Protein AF-A0A6B3G7H7-F1 (afdb_monomer)

Foldseek 3Di:
DDPVVVVKDKDKDKDKDFLPDDQVVVVVVVQVVQVVQCVDPPNVVRFPDGKDFPGWDDDDPGITITMIMTMD

pLDDT: mean 93.67, std 5.53, range [71.75, 97.94]

Secondary structure (DSSP, 8-state):
-EEGGGTEEEEEEEEEE-TTS-HHHHHHHHHHHHHHHTTSTTHHHH-SS--EEEEEEEE-SS-EEEEEEEE-

Solvent-accessible surface area (backbone atoms only — not comparable to full-atom values): 4119 Å² total; per-residue (Å²): 90,80,40,67,94,76,75,35,29,40,50,74,49,77,48,74,44,56,63,86,59,59,64,68,57,53,50,51,53,52,50,54,52,45,61,52,47,50,73,33,87,74,36,51,83,44,44,66,61,75,70,43,76,82,41,81,75,50,78,54,97,75,28,26,29,34,35,32,39,34,34,57

Structure (mmCIF, N/CA/C/O backbone):
data_AF-A0A6B3G7H7-F1
#
_entry.id   AF-A0A6B3G7H7-F1
#
loop_
_atom_site.group_PDB
_atom_site.id
_atom_site.type_symbol
_atom_site.label_atom_id
_atom_site.label_alt_id
_atom_site.label_comp_id
_atom_site.label_asym_id
_atom_site.label_entity_id
_atom_site.label_seq_id
_atom_site.pdbx_PDB_ins_code
_atom_site.Cartn_x
_atom_site.Cartn_y
_atom_site.Cartn_z
_atom_site.occupancy
_atom_site.B_iso_or_equiv
_atom_site.auth_seq_id
_atom_site.auth_comp_id
_atom_site.auth_asym_id
_atom_site.auth_atom_id
_atom_site.pdbx_PDB_model_num
ATOM 1 N N . ILE A 1 1 ? -6.538 1.579 -14.709 1.00 77.31 1 ILE A N 1
ATOM 2 C CA . ILE A 1 1 ? -6.811 2.608 -15.747 1.00 77.31 1 ILE A CA 1
ATOM 3 C C . ILE A 1 1 ? -5.779 2.432 -16.850 1.00 77.31 1 ILE A C 1
ATOM 5 O O . ILE A 1 1 ? -4.594 2.528 -16.559 1.00 77.31 1 ILE A O 1
ATOM 9 N N . GLY A 1 2 ? -6.200 2.081 -18.066 1.00 73.38 2 GLY A N 1
ATOM 10 C CA . GLY A 1 2 ? -5.271 1.837 -19.171 1.00 73.38 2 GLY A CA 1
ATOM 11 C C . GLY A 1 2 ? -4.951 3.118 -19.934 1.00 73.38 2 GLY A C 1
ATOM 12 O O . GLY A 1 2 ? -5.856 3.702 -20.521 1.00 73.38 2 GLY A O 1
ATOM 13 N N . ASN A 1 3 ? -3.678 3.516 -19.974 1.00 79.00 3 ASN A N 1
ATOM 14 C CA . ASN A 1 3 ? -3.172 4.583 -20.843 1.00 79.00 3 ASN A CA 1
ATOM 15 C C . ASN A 1 3 ? -2.422 3.949 -22.020 1.00 79.00 3 ASN A C 1
ATOM 17 O O . ASN A 1 3 ? -1.261 4.254 -22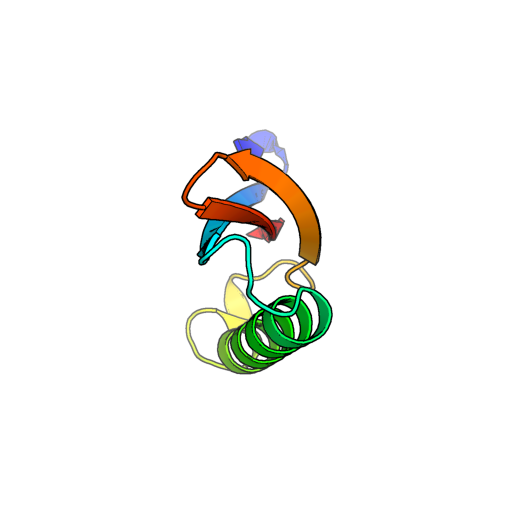.282 1.00 79.00 3 ASN A O 1
ATOM 21 N N . LEU A 1 4 ? -3.091 3.031 -22.728 1.00 71.75 4 LEU A N 1
ATOM 22 C CA . LEU A 1 4 ? -2.475 2.190 -23.761 1.00 71.75 4 LEU A CA 1
ATOM 23 C C . LEU A 1 4 ? -1.801 3.020 -24.869 1.00 71.75 4 LEU A C 1
ATOM 25 O O . LEU A 1 4 ? -0.743 2.648 -25.363 1.00 71.75 4 LEU A O 1
ATOM 29 N N . SER A 1 5 ? -2.367 4.185 -25.207 1.00 82.38 5 SER A N 1
ATOM 30 C CA . SER A 1 5 ? -1.775 5.141 -26.156 1.00 82.38 5 SER A CA 1
ATOM 31 C C . SER A 1 5 ? -0.463 5.771 -25.673 1.00 82.38 5 SER A C 1
ATOM 33 O O . SER A 1 5 ? 0.303 6.273 -26.487 1.00 82.38 5 SER A O 1
ATOM 35 N N . GLN A 1 6 ? -0.199 5.747 -24.365 1.00 80.38 6 GLN A N 1
ATOM 36 C CA . GLN A 1 6 ? 1.023 6.245 -23.731 1.00 80.38 6 GLN A CA 1
ATOM 37 C C . GLN A 1 6 ? 1.996 5.113 -23.360 1.00 80.38 6 GLN A C 1
ATOM 39 O O . GLN A 1 6 ? 3.060 5.391 -22.813 1.00 80.38 6 GLN A O 1
ATOM 44 N N . GLY A 1 7 ? 1.650 3.853 -23.653 1.00 85.44 7 GLY A N 1
ATOM 45 C CA . GLY A 1 7 ? 2.506 2.689 -23.414 1.00 85.44 7 GLY A CA 1
ATOM 46 C C . GLY A 1 7 ? 2.542 2.186 -21.969 1.00 85.44 7 GLY A C 1
ATOM 47 O O . GLY A 1 7 ? 3.389 1.359 -21.661 1.00 85.44 7 GLY A O 1
ATOM 48 N N . TRP A 1 8 ? 1.644 2.660 -21.098 1.00 88.19 8 TRP A N 1
ATOM 49 C CA . TRP A 1 8 ? 1.561 2.232 -19.698 1.00 88.19 8 TRP A CA 1
ATOM 50 C C . TRP A 1 8 ? 0.111 2.201 -19.200 1.00 88.19 8 TRP A C 1
ATOM 52 O O . TRP A 1 8 ? -0.821 2.685 -19.838 1.00 88.19 8 TRP A O 1
ATOM 62 N N . SER A 1 9 ? 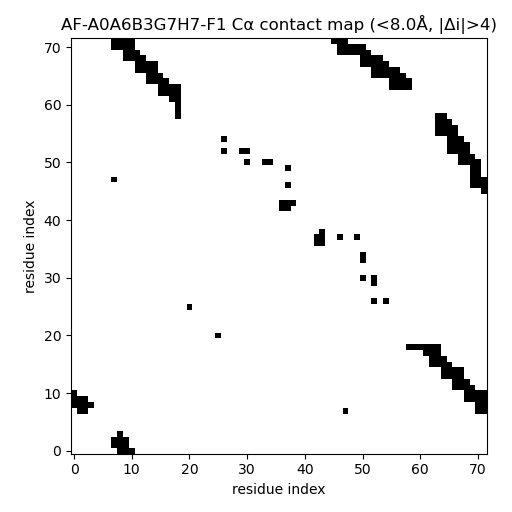-0.102 1.620 -18.034 1.0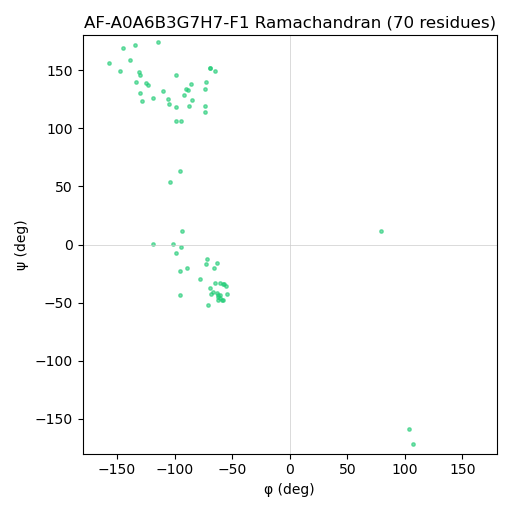0 93.00 9 SER A N 1
ATOM 63 C CA . SER A 1 9 ? -1.367 1.533 -17.318 1.00 93.00 9 SER A CA 1
ATOM 64 C C . SER A 1 9 ? -1.142 1.768 -15.827 1.00 93.00 9 SER A C 1
ATOM 66 O O . SER A 1 9 ? -0.037 1.628 -15.317 1.00 93.00 9 SER A O 1
ATOM 68 N N . THR A 1 10 ? -2.194 2.145 -15.109 1.00 93.62 10 THR A N 1
ATOM 69 C CA . THR A 1 10 ? -2.198 2.147 -13.642 1.00 93.62 10 THR A CA 1
ATOM 70 C C . THR A 1 10 ? -3.006 0.962 -13.147 1.00 93.62 10 THR A C 1
ATOM 72 O O . THR A 1 10 ? -4.209 0.872 -13.431 1.00 93.62 10 THR A O 1
ATOM 75 N N . ALA A 1 11 ? -2.367 0.090 -12.378 1.00 94.31 11 ALA A N 1
ATOM 76 C CA . ALA A 1 11 ? -3.026 -0.883 -11.526 1.00 94.31 11 ALA A CA 1
ATOM 77 C C . ALA A 1 11 ? -3.363 -0.230 -10.177 1.00 94.31 11 ALA A C 1
ATOM 79 O O . ALA A 1 11 ? -2.563 0.532 -9.637 1.00 94.31 11 ALA A O 1
ATOM 80 N N . GLY A 1 12 ? -4.553 -0.514 -9.653 1.00 95.25 12 GLY A N 1
ATOM 81 C CA . GLY A 1 12 ? -4.990 -0.079 -8.328 1.00 95.25 12 GLY A CA 1
ATOM 82 C C . GLY A 1 12 ? -5.417 -1.287 -7.505 1.00 95.25 12 GLY A C 1
ATOM 83 O O . GLY A 1 12 ? -6.061 -2.188 -8.041 1.00 95.25 12 GLY A O 1
ATOM 84 N N . VAL A 1 13 ? -5.044 -1.305 -6.229 1.00 96.38 13 VAL A N 1
ATOM 85 C CA . VAL A 1 13 ? -5.421 -2.335 -5.259 1.00 96.38 13 VAL A CA 1
ATOM 86 C C . VAL A 1 13 ? -5.951 -1.647 -4.011 1.00 96.38 13 VAL A C 1
ATOM 88 O O . VAL A 1 13 ? -5.302 -0.757 -3.461 1.00 96.38 13 VAL A O 1
ATOM 91 N N . ASP A 1 14 ? -7.115 -2.094 -3.560 1.00 97.56 14 ASP A N 1
ATOM 92 C CA . ASP A 1 14 ? -7.723 -1.651 -2.313 1.00 97.56 14 ASP A CA 1
ATOM 93 C C . ASP A 1 14 ? -7.428 -2.688 -1.228 1.00 97.56 14 ASP A C 1
ATOM 95 O O . ASP A 1 14 ? -7.801 -3.857 -1.339 1.00 97.56 14 ASP A O 1
ATOM 99 N N . VAL A 1 15 ? -6.710 -2.264 -0.189 1.00 97.31 15 VAL A N 1
ATOM 100 C CA . VAL A 1 15 ? -6.346 -3.107 0.950 1.00 97.31 15 VAL A CA 1
ATOM 101 C C . VAL A 1 15 ? -7.317 -2.821 2.085 1.00 97.31 15 VAL A C 1
ATOM 103 O O . VAL A 1 15 ? -7.247 -1.772 2.726 1.00 97.31 15 VAL A O 1
ATOM 106 N N . THR A 1 16 ? -8.229 -3.758 2.327 1.00 97.50 16 THR A N 1
ATOM 107 C CA . THR A 1 16 ? -9.224 -3.658 3.397 1.00 97.50 16 THR A CA 1
ATOM 108 C C . THR A 1 16 ? -8.712 -4.314 4.675 1.00 97.50 16 THR A C 1
ATOM 110 O O . THR A 1 16 ? -8.293 -5.472 4.672 1.00 97.50 16 THR A O 1
ATOM 113 N N . VAL A 1 17 ? -8.774 -3.583 5.783 1.00 96.94 17 VAL A N 1
ATOM 114 C CA . VAL A 1 17 ? -8.376 -4.044 7.120 1.00 96.94 17 VAL A CA 1
ATOM 115 C C . VAL A 1 17 ? -9.428 -3.642 8.155 1.00 96.94 17 VAL A C 1
ATOM 117 O O . VAL A 1 17 ? -10.354 -2.892 7.847 1.00 96.94 17 VAL A O 1
ATOM 120 N N . ARG A 1 18 ? -9.313 -4.134 9.395 1.00 97.12 18 ARG A N 1
ATOM 121 C CA . ARG A 1 18 ? -10.204 -3.707 10.487 1.00 97.12 18 ARG A CA 1
ATOM 122 C C . ARG A 1 18 ? -9.996 -2.216 10.805 1.00 97.12 18 ARG A C 1
ATOM 124 O O . ARG A 1 18 ? -8.870 -1.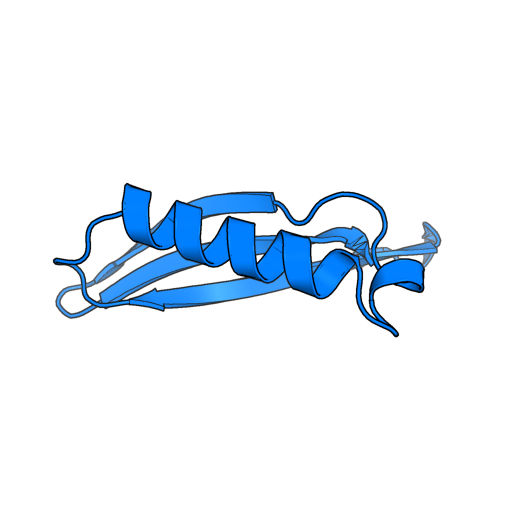732 10.709 1.00 97.12 18 ARG A O 1
ATOM 131 N N . PRO A 1 19 ? -11.034 -1.495 11.259 1.00 94.62 19 PRO A N 1
ATOM 132 C CA . PRO A 1 19 ? -10.967 -0.053 11.502 1.00 94.62 19 PRO A CA 1
ATOM 133 C C . PRO A 1 19 ? -10.122 0.302 12.734 1.00 94.62 19 PRO A C 1
ATOM 135 O O . PRO A 1 19 ? -9.785 1.462 12.941 1.00 94.62 19 PRO A O 1
ATOM 138 N N . THR A 1 20 ? -9.787 -0.689 13.563 1.00 94.81 20 THR A N 1
ATOM 139 C CA . THR A 1 20 ? -8.959 -0.536 14.764 1.00 94.81 20 THR A CA 1
ATOM 140 C C . THR A 1 20 ? -7.479 -0.836 14.527 1.00 94.81 20 THR A C 1
ATOM 142 O O . THR A 1 20 ? -6.707 -0.771 15.481 1.00 94.81 20 THR A O 1
ATOM 145 N N . GLU A 1 21 ? -7.075 -1.235 13.315 1.00 97.06 21 GLU A N 1
ATOM 146 C CA . GLU A 1 21 ? -5.656 -1.473 13.027 1.00 97.06 21 GLU A CA 1
ATOM 147 C C . GLU A 1 21 ? -4.869 -0.158 13.015 1.00 97.06 21 GLU A C 1
ATOM 149 O O . GLU A 1 21 ? -5.385 0.908 12.679 1.00 97.06 21 GLU A O 1
ATOM 154 N N . ASP A 1 22 ? -3.586 -0.248 13.346 1.00 95.69 22 ASP A N 1
ATOM 155 C CA . ASP A 1 22 ? -2.665 0.879 13.265 1.00 95.69 22 ASP A CA 1
ATOM 156 C C . ASP A 1 22 ? -2.312 1.171 11.797 1.00 95.69 22 ASP A C 1
ATOM 158 O O . ASP A 1 22 ? -1.659 0.370 11.120 1.00 95.69 22 ASP A O 1
ATOM 162 N N . LEU A 1 23 ? -2.729 2.340 11.306 1.00 93.31 23 LEU A N 1
ATOM 163 C CA . LEU A 1 23 ? -2.528 2.752 9.919 1.00 93.31 23 LEU A CA 1
ATOM 164 C C . LEU A 1 23 ? -1.043 2.838 9.530 1.00 93.31 23 LEU A C 1
ATOM 166 O O . LEU A 1 23 ? -0.692 2.515 8.394 1.00 93.31 23 LEU A O 1
ATOM 170 N N . GLU A 1 24 ? -0.157 3.212 10.456 1.00 95.25 24 GLU A N 1
ATOM 171 C CA . GLU A 1 24 ? 1.284 3.258 10.188 1.00 95.25 24 GLU A CA 1
ATOM 172 C C . GLU A 1 24 ? 1.860 1.852 10.009 1.00 95.25 24 GLU A C 1
ATOM 174 O O . GLU A 1 24 ? 2.714 1.627 9.147 1.00 95.25 24 GLU A O 1
ATOM 179 N N . GLN A 1 25 ? 1.374 0.878 10.782 1.00 96.62 25 GLN A N 1
ATOM 180 C CA . GLN A 1 25 ? 1.769 -0.521 10.613 1.00 96.62 25 GLN A CA 1
ATOM 181 C C . GLN A 1 25 ? 1.239 -1.100 9.304 1.00 96.62 25 GLN A C 1
ATOM 183 O O . GLN A 1 25 ? 1.995 -1.747 8.578 1.00 96.62 25 GLN A O 1
ATOM 188 N N . VAL A 1 26 ? -0.018 -0.810 8.958 1.00 96.81 26 VAL A N 1
ATOM 189 C CA . VAL A 1 26 ? -0.615 -1.215 7.677 1.00 96.81 26 VAL A CA 1
ATOM 190 C C . VAL A 1 26 ? 0.192 -0.642 6.511 1.00 96.81 26 VAL A C 1
ATOM 192 O O . VAL A 1 26 ? 0.589 -1.384 5.613 1.00 96.81 26 VAL A O 1
ATOM 195 N N . ARG A 1 27 ? 0.524 0.655 6.550 1.00 96.00 27 ARG A N 1
ATOM 196 C CA . ARG A 1 27 ? 1.352 1.308 5.528 1.00 96.00 27 ARG A CA 1
ATOM 197 C C . ARG A 1 27 ? 2.721 0.645 5.395 1.00 96.00 27 ARG A C 1
ATOM 199 O O . ARG A 1 27 ? 3.133 0.340 4.281 1.00 96.00 27 ARG A O 1
ATOM 206 N N . LYS A 1 28 ? 3.414 0.39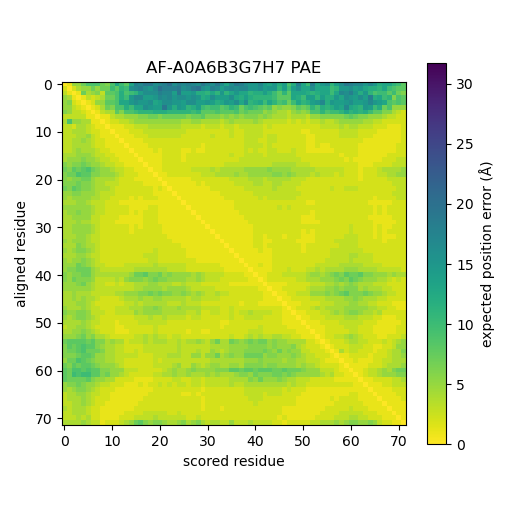2 6.511 1.00 97.44 28 LYS A N 1
ATOM 207 C CA . LYS A 1 28 ? 4.728 -0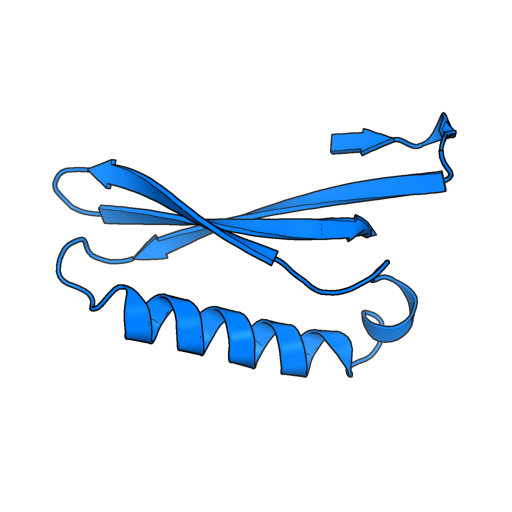.274 6.510 1.00 97.44 28 LYS A CA 1
ATOM 208 C C . LYS A 1 28 ? 4.661 -1.679 5.920 1.00 97.44 28 LYS A C 1
ATOM 210 O O . LYS A 1 28 ? 5.527 -2.031 5.124 1.00 97.44 28 LYS A O 1
ATOM 215 N N . ALA A 1 29 ? 3.640 -2.457 6.275 1.00 97.88 29 ALA A N 1
ATOM 216 C CA . ALA A 1 29 ? 3.449 -3.803 5.745 1.00 97.88 29 ALA A CA 1
ATOM 217 C C . ALA A 1 29 ? 3.225 -3.784 4.225 1.00 97.88 29 ALA A C 1
ATOM 219 O O . ALA A 1 29 ? 3.869 -4.543 3.501 1.00 97.88 29 ALA A O 1
ATOM 220 N N . ILE A 1 30 ? 2.377 -2.873 3.737 1.00 97.56 30 ILE A N 1
ATOM 221 C CA . ILE A 1 30 ? 2.130 -2.692 2.301 1.00 97.56 30 ILE A CA 1
ATOM 222 C C . ILE A 1 30 ? 3.413 -2.267 1.578 1.00 97.56 30 ILE A C 1
ATOM 224 O O . ILE A 1 30 ? 3.756 -2.862 0.558 1.00 97.56 30 ILE A O 1
ATOM 228 N N . THR A 1 31 ? 4.150 -1.278 2.100 1.00 97.06 31 THR A N 1
ATOM 229 C CA . THR A 1 31 ? 5.411 -0.829 1.490 1.00 97.06 31 THR A CA 1
ATOM 230 C C . THR A 1 31 ? 6.437 -1.961 1.425 1.00 97.06 31 THR A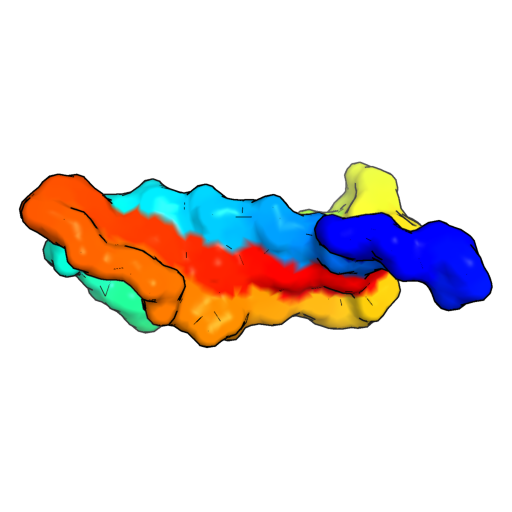 C 1
ATOM 232 O O . THR A 1 31 ? 7.012 -2.185 0.366 1.00 97.06 31 THR A O 1
ATOM 235 N N . ALA A 1 32 ? 6.627 -2.725 2.504 1.00 97.94 32 ALA A N 1
ATOM 236 C CA . ALA A 1 32 ? 7.583 -3.832 2.522 1.00 97.94 32 ALA A CA 1
ATOM 237 C C . ALA A 1 32 ? 7.213 -4.948 1.528 1.00 97.94 32 ALA A C 1
ATOM 239 O O . ALA A 1 32 ? 8.079 -5.474 0.823 1.00 97.94 32 ALA A O 1
ATOM 240 N N . ALA A 1 33 ? 5.923 -5.289 1.434 1.00 97.69 33 ALA A N 1
ATOM 241 C CA . ALA A 1 33 ? 5.434 -6.245 0.445 1.00 97.69 33 ALA A CA 1
ATOM 242 C C . ALA A 1 33 ? 5.678 -5.739 -0.985 1.00 97.69 33 ALA A C 1
ATOM 244 O O . ALA A 1 33 ? 6.168 -6.487 -1.829 1.00 97.69 33 ALA A O 1
ATOM 245 N N . ALA A 1 34 ? 5.409 -4.458 -1.243 1.00 96.81 34 ALA A N 1
ATOM 246 C CA . ALA A 1 34 ? 5.619 -3.853 -2.549 1.00 96.81 34 ALA A CA 1
ATOM 247 C C . ALA A 1 34 ? 7.102 -3.777 -2.950 1.00 96.81 34 ALA A C 1
ATOM 249 O O . ALA A 1 34 ? 7.440 -4.065 -4.096 1.00 96.81 34 ALA A O 1
ATOM 250 N N . GLU A 1 35 ? 7.998 -3.442 -2.018 1.00 96.50 35 GLU A N 1
ATOM 251 C CA . GLU A 1 35 ? 9.450 -3.438 -2.247 1.00 96.50 35 GLU A CA 1
ATOM 252 C C . GLU A 1 35 ? 10.010 -4.833 -2.527 1.00 96.50 35 GLU A C 1
ATOM 254 O O . GLU A 1 35 ? 10.979 -4.972 -3.275 1.00 96.50 35 GLU A O 1
ATOM 259 N N . THR A 1 36 ? 9.423 -5.859 -1.909 1.00 97.56 36 THR A N 1
ATOM 260 C CA . THR A 1 36 ? 9.782 -7.257 -2.163 1.00 97.56 36 THR A CA 1
ATOM 261 C C . THR A 1 36 ? 9.296 -7.669 -3.549 1.00 97.56 36 THR A C 1
ATOM 263 O O . THR A 1 36 ? 10.107 -8.076 -4.376 1.00 97.56 36 THR A O 1
ATOM 266 N N . MET A 1 37 ? 8.011 -7.440 -3.845 1.00 96.44 37 MET A N 1
ATOM 267 C CA . MET A 1 37 ? 7.403 -7.727 -5.146 1.00 96.44 37 MET A CA 1
ATOM 268 C C . MET A 1 37 ? 8.165 -7.053 -6.289 1.00 96.44 37 MET A C 1
ATOM 270 O O . MET A 1 37 ? 8.423 -7.688 -7.302 1.00 96.44 37 MET A O 1
ATOM 274 N N . ALA A 1 38 ? 8.584 -5.794 -6.127 1.00 96.00 38 ALA A N 1
ATOM 275 C CA . ALA A 1 38 ? 9.282 -5.048 -7.173 1.00 96.00 38 ALA A CA 1
ATOM 276 C C . ALA A 1 38 ? 10.645 -5.637 -7.580 1.00 96.00 38 ALA A C 1
ATOM 278 O O . ALA A 1 38 ? 11.176 -5.265 -8.623 1.00 96.00 38 ALA A O 1
ATOM 279 N N . LYS A 1 39 ? 11.219 -6.535 -6.771 1.00 95.62 39 LYS A N 1
ATOM 280 C CA . LYS A 1 39 ? 12.496 -7.211 -7.051 1.00 95.62 39 LYS A CA 1
ATOM 281 C C . LYS A 1 39 ? 12.311 -8.616 -7.625 1.00 95.62 39 LYS A C 1
ATOM 283 O O . LYS A 1 39 ? 13.298 -9.247 -7.990 1.00 95.62 39 LYS A O 1
ATOM 288 N N . GLU A 1 40 ? 11.082 -9.118 -7.661 1.00 97.12 40 GLU A N 1
ATOM 289 C CA . GLU A 1 40 ? 10.761 -10.470 -8.107 1.00 97.12 40 GLU A CA 1
ATOM 290 C C . GLU A 1 40 ? 10.279 -10.471 -9.559 1.00 97.12 40 GLU A C 1
ATOM 292 O O . GLU A 1 40 ? 9.576 -9.564 -10.007 1.00 97.12 40 GLU A O 1
ATOM 297 N N . GLU A 1 41 ? 10.608 -11.527 -10.299 1.00 93.62 41 GLU A N 1
ATOM 298 C CA . GLU A 1 41 ? 10.022 -11.759 -11.618 1.00 93.62 41 GLU A CA 1
ATOM 299 C C . GLU A 1 41 ? 8.557 -12.217 -11.486 1.00 93.62 41 GLU A C 1
ATOM 301 O O . GLU A 1 41 ? 8.246 -13.032 -10.613 1.00 93.62 41 GLU A O 1
ATOM 306 N N . PRO A 1 42 ? 7.631 -11.743 -12.344 1.00 93.50 42 PRO A N 1
ATOM 307 C CA . PRO A 1 42 ? 7.848 -10.898 -13.526 1.00 93.50 42 PRO A CA 1
ATOM 308 C C . PRO A 1 42 ? 7.711 -9.386 -13.253 1.00 93.50 42 PRO A C 1
ATOM 310 O O . PRO A 1 42 ? 7.521 -8.598 -14.178 1.00 93.50 42 PRO A O 1
ATOM 313 N N . TRP A 1 43 ? 7.656 -8.963 -11.991 1.00 94.31 43 TRP A N 1
ATOM 314 C CA . TRP A 1 43 ? 7.293 -7.594 -11.618 1.00 94.31 43 TRP A CA 1
ATOM 315 C C . TRP A 1 43 ? 8.431 -6.598 -11.821 1.00 94.31 43 TRP A C 1
ATOM 317 O O . TRP A 1 43 ? 8.150 -5.447 -12.152 1.00 94.31 43 TRP A O 1
ATOM 327 N N . ALA A 1 44 ? 9.684 -7.041 -11.699 1.00 91.94 44 ALA A N 1
ATOM 328 C CA . ALA A 1 44 ? 10.863 -6.213 -11.949 1.00 91.94 44 ALA A CA 1
ATOM 329 C C . ALA A 1 44 ? 10.860 -5.580 -13.356 1.00 91.94 44 ALA A C 1
ATOM 331 O O . ALA A 1 44 ? 11.246 -4.423 -13.509 1.00 91.94 44 ALA A O 1
ATOM 332 N N . GLU A 1 45 ? 10.360 -6.296 -14.369 1.00 92.38 45 GLU A N 1
ATOM 333 C CA . GLU A 1 45 ? 10.240 -5.789 -15.746 1.00 92.38 45 GLU A CA 1
ATOM 334 C C . GLU A 1 45 ? 8.914 -5.065 -16.027 1.00 92.38 45 GLU A C 1
ATOM 336 O O . GLU A 1 45 ? 8.799 -4.308 -16.991 1.00 92.38 45 GLU A O 1
ATOM 341 N N . ARG A 1 46 ? 7.883 -5.316 -15.211 1.00 92.44 46 ARG A N 1
ATOM 342 C CA . ARG A 1 46 ? 6.524 -4.801 -15.437 1.00 92.44 46 ARG A CA 1
ATOM 343 C C . ARG A 1 46 ? 6.227 -3.513 -14.693 1.00 92.44 46 ARG A C 1
ATOM 345 O O . ARG A 1 46 ? 5.309 -2.816 -15.091 1.00 92.44 46 ARG A O 1
ATOM 352 N N . LEU A 1 47 ? 6.935 -3.196 -13.614 1.00 93.50 47 LEU A N 1
ATOM 353 C CA . LEU A 1 47 ? 6.683 -1.980 -12.843 1.00 93.50 47 LEU A CA 1
ATOM 354 C C . LEU A 1 47 ? 7.414 -0.777 -13.441 1.00 93.50 47 LEU A C 1
ATOM 356 O O . LEU A 1 47 ? 8.635 -0.747 -13.561 1.00 93.50 47 LEU A O 1
ATOM 360 N N . TRP A 1 48 ? 6.655 0.268 -13.751 1.00 92.50 48 TRP A N 1
ATOM 361 C CA . TRP A 1 48 ? 7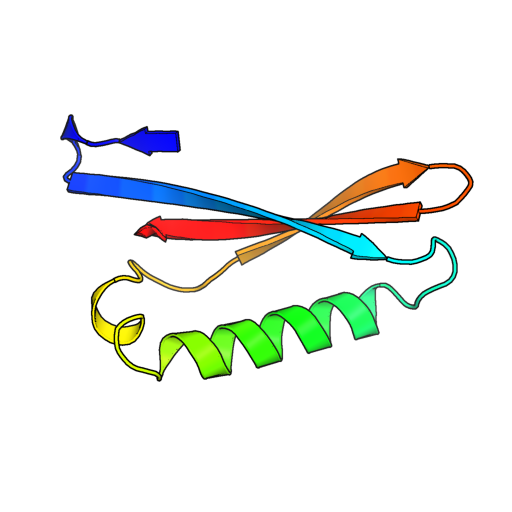.164 1.539 -14.261 1.00 92.50 48 TRP A CA 1
ATOM 362 C C . TRP A 1 48 ? 7.350 2.541 -13.121 1.00 92.50 48 TRP A C 1
ATOM 364 O O . TRP A 1 48 ? 6.703 3.590 -13.072 1.00 92.50 48 TRP A O 1
ATOM 374 N N . GLY A 1 49 ? 8.246 2.203 -12.196 1.00 91.69 49 GLY A N 1
ATOM 375 C CA . GLY A 1 49 ? 8.520 2.986 -10.994 1.00 91.69 49 GLY A CA 1
ATOM 376 C C . GLY A 1 49 ? 7.963 2.347 -9.718 1.00 91.69 49 GLY A C 1
ATOM 377 O O . GLY A 1 49 ? 7.534 1.192 -9.736 1.00 91.69 49 GLY A O 1
ATOM 378 N N . PRO A 1 50 ? 8.018 3.069 -8.587 1.00 94.25 50 PRO A N 1
ATOM 379 C CA . PRO A 1 50 ? 7.611 2.528 -7.300 1.00 94.25 50 PRO A CA 1
ATOM 380 C C . PRO A 1 50 ? 6.099 2.302 -7.230 1.00 94.25 50 PRO A C 1
ATOM 382 O O . PRO A 1 50 ? 5.307 3.015 -7.845 1.00 94.25 50 PRO A O 1
ATOM 385 N N . VAL A 1 51 ? 5.704 1.328 -6.414 1.00 96.56 51 VAL A N 1
ATOM 386 C CA . VAL A 1 51 ? 4.322 1.202 -5.945 1.00 96.56 51 VAL A CA 1
ATOM 387 C C . VAL A 1 51 ? 4.062 2.295 -4.912 1.00 96.56 51 VAL A C 1
ATOM 389 O O . VAL A 1 51 ? 4.854 2.500 -3.991 1.00 96.56 51 VAL A O 1
ATOM 392 N N . GLU A 1 52 ? 2.937 2.980 -5.045 1.00 96.62 52 GLU A N 1
ATOM 393 C CA . GLU A 1 52 ? 2.565 4.120 -4.217 1.00 96.62 52 GLU A CA 1
ATOM 394 C C . GLU A 1 52 ? 1.398 3.758 -3.298 1.00 96.62 52 GLU A C 1
ATOM 396 O O . GLU A 1 52 ? 0.383 3.217 -3.734 1.00 96.62 52 GLU A O 1
ATOM 401 N N . VAL A 1 53 ? 1.525 4.087 -2.011 1.00 96.81 53 VAL A N 1
ATOM 402 C CA . VAL A 1 53 ? 0.418 4.013 -1.050 1.00 96.81 53 VAL A CA 1
ATOM 403 C C . VAL A 1 53 ? -0.228 5.391 -0.989 1.00 96.81 53 VAL A C 1
ATOM 405 O O . VAL A 1 53 ? 0.351 6.312 -0.411 1.00 96.81 53 VAL A O 1
ATOM 408 N N . LEU A 1 54 ? -1.416 5.532 -1.578 1.00 93.44 54 LEU A N 1
ATOM 409 C CA . LEU A 1 54 ? -2.147 6.804 -1.639 1.00 93.44 54 LEU A CA 1
ATOM 410 C C . LEU A 1 54 ? -2.751 7.198 -0.283 1.00 93.44 54 LEU A C 1
ATOM 412 O O . LEU A 1 54 ? -3.081 8.361 -0.066 1.00 93.44 54 LEU A O 1
ATOM 416 N N . GLY A 1 55 ? -2.848 6.236 0.638 1.00 90.25 55 GLY A N 1
ATOM 417 C CA . GLY A 1 55 ? -3.353 6.428 1.991 1.00 90.25 55 GLY A CA 1
ATOM 418 C C . GLY A 1 55 ? -4.769 5.892 2.166 1.00 90.25 55 GLY A C 1
ATOM 419 O O . GLY A 1 55 ? -5.212 5.003 1.438 1.00 90.25 55 GLY A O 1
ATOM 420 N N . LEU A 1 56 ? -5.447 6.405 3.188 1.00 93.31 56 LEU A N 1
ATOM 421 C CA . LEU A 1 56 ? -6.792 5.996 3.574 1.00 93.31 56 LEU A CA 1
ATOM 422 C C . LEU A 1 56 ? -7.830 6.533 2.574 1.00 93.31 56 LEU A C 1
ATOM 424 O O . LEU A 1 56 ? -7.959 7.745 2.422 1.00 93.31 56 LEU A O 1
ATOM 428 N N . ASP A 1 57 ? -8.568 5.637 1.917 1.00 94.62 57 ASP A N 1
ATOM 429 C CA . ASP A 1 57 ? -9.615 5.969 0.936 1.00 94.62 57 ASP A CA 1
ATOM 430 C C . ASP A 1 57 ? -11.007 6.003 1.584 1.00 94.62 57 ASP A C 1
ATOM 432 O O . ASP A 1 57 ? -11.793 6.917 1.346 1.00 94.62 57 ASP A O 1
ATOM 436 N N . ALA A 1 58 ? -11.306 5.023 2.443 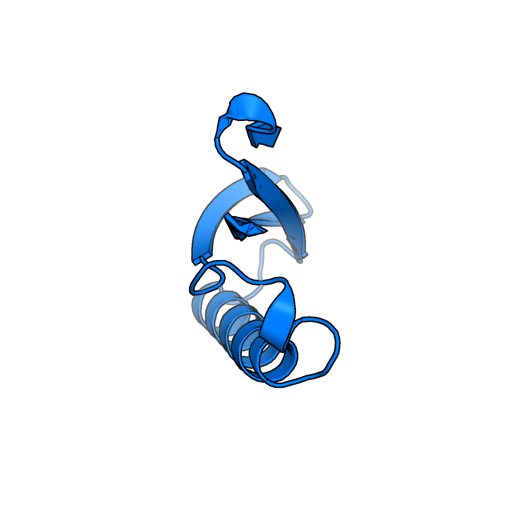1.00 92.81 58 ALA A N 1
ATOM 437 C CA . ALA A 1 58 ? -12.604 4.902 3.101 1.00 92.81 58 ALA A CA 1
ATOM 438 C C . ALA A 1 58 ? -12.494 4.290 4.503 1.00 92.81 58 ALA A C 1
ATOM 440 O O . ALA A 1 58 ? -11.647 3.433 4.757 1.00 92.81 58 ALA A O 1
ATOM 441 N N . VAL A 1 59 ? -13.408 4.689 5.390 1.00 93.62 59 VAL A N 1
ATOM 442 C CA . VAL A 1 59 ? -13.635 4.077 6.707 1.00 93.62 59 VAL A CA 1
ATOM 443 C C . VAL A 1 59 ? -15.121 3.764 6.834 1.00 93.62 59 VAL A C 1
ATOM 445 O O . VAL A 1 59 ? -15.964 4.646 6.686 1.00 93.62 59 VAL A O 1
ATOM 448 N N . LEU A 1 60 ? -15.429 2.503 7.098 1.00 94.50 60 LEU A N 1
ATOM 449 C CA . LEU A 1 60 ? -16.756 1.969 7.371 1.00 94.50 60 LEU A CA 1
ATOM 450 C C . LEU A 1 60 ? -16.815 1.466 8.820 1.00 94.50 60 LEU A C 1
ATOM 452 O O . LEU A 1 60 ? -15.816 1.451 9.537 1.00 94.50 60 LEU A O 1
ATOM 456 N N . LEU A 1 61 ? -18.004 1.051 9.263 1.00 94.62 61 LEU A N 1
ATOM 457 C CA . LEU A 1 61 ? -18.230 0.589 10.640 1.00 94.62 61 LEU A CA 1
ATOM 458 C C . LEU A 1 61 ? -17.336 -0.595 11.034 1.00 94.62 61 LEU A C 1
ATOM 460 O O . LEU A 1 61 ? -16.936 -0.705 12.189 1.00 94.62 61 LEU A O 1
ATOM 464 N N . ASP A 1 62 ? -17.039 -1.478 10.087 1.00 95.38 62 ASP A N 1
ATOM 465 C CA . ASP A 1 62 ? -16.334 -2.740 10.307 1.00 95.38 62 ASP A CA 1
ATOM 466 C C . ASP A 1 62 ? -15.010 -2.845 9.541 1.00 95.38 62 ASP A C 1
ATOM 468 O O . ASP A 1 62 ? -14.311 -3.855 9.653 1.00 95.38 62 ASP A O 1
ATOM 472 N N . SER A 1 63 ? -14.637 -1.809 8.785 1.00 96.12 63 SER A N 1
ATOM 473 C CA . SER A 1 63 ? -13.480 -1.859 7.896 1.00 96.12 63 SER A CA 1
ATOM 474 C C . SER A 1 63 ? -12.903 -0.485 7.574 1.00 96.12 63 SER A C 1
ATOM 476 O O . SER A 1 63 ? -13.580 0.536 7.627 1.00 96.12 63 SER A O 1
ATOM 478 N N . MET A 1 64 ? -11.631 -0.456 7.200 1.00 96.06 64 MET A N 1
ATOM 479 C CA . MET A 1 64 ? -11.003 0.684 6.543 1.00 96.06 64 MET A CA 1
ATOM 480 C C . MET A 1 64 ? -10.240 0.219 5.306 1.00 96.06 64 MET A C 1
ATOM 482 O O . MET A 1 64 ? -9.739 -0.905 5.272 1.00 96.06 64 MET A O 1
ATOM 486 N N . THR A 1 65 ? -10.166 1.075 4.290 1.00 97.69 65 THR A N 1
ATOM 487 C CA . THR A 1 65 ? -9.547 0.766 2.998 1.00 97.69 65 THR A CA 1
ATOM 488 C C . THR A 1 65 ? -8.379 1.699 2.727 1.00 97.69 65 THR A C 1
ATOM 490 O O . THR A 1 65 ? -8.537 2.919 2.745 1.00 97.69 65 THR A O 1
ATOM 493 N N . VAL A 1 66 ? -7.215 1.117 2.440 1.00 97.31 66 VAL A N 1
ATOM 494 C CA . VAL A 1 66 ? -6.012 1.826 1.992 1.00 97.31 66 VAL A CA 1
ATOM 495 C C . VAL A 1 66 ? -5.820 1.573 0.503 1.00 97.31 66 VAL A C 1
ATOM 497 O O . VAL A 1 66 ? -5.751 0.417 0.083 1.00 97.31 66 VAL A O 1
ATOM 500 N N . ARG A 1 67 ? -5.713 2.638 -0.298 1.00 97.50 67 ARG A N 1
ATOM 501 C CA . ARG A 1 67 ? -5.507 2.507 -1.745 1.00 97.50 67 ARG A CA 1
ATOM 502 C C . ARG A 1 67 ? -4.025 2.476 -2.095 1.00 97.50 67 ARG A C 1
ATOM 504 O O . ARG A 1 67 ? -3.234 3.302 -1.636 1.00 97.50 67 ARG A O 1
ATOM 511 N N . VAL A 1 68 ? -3.672 1.529 -2.953 1.00 97.56 68 VAL A N 1
ATOM 512 C CA . VAL A 1 68 ? -2.324 1.303 -3.472 1.00 97.56 68 VAL A CA 1
ATOM 513 C C . VAL A 1 68 ? -2.371 1.372 -4.990 1.00 97.56 68 VAL A C 1
ATOM 515 O O . VAL A 1 68 ? -3.284 0.824 -5.607 1.00 97.56 68 VAL A O 1
ATOM 518 N N . THR A 1 69 ? -1.396 2.028 -5.609 1.00 97.19 69 THR A N 1
ATOM 519 C CA . THR A 1 69 ? -1.303 2.131 -7.066 1.00 97.19 69 THR A CA 1
ATOM 520 C C . THR A 1 69 ? 0.074 1.757 -7.573 1.00 97.19 69 THR A C 1
ATOM 522 O O . THR A 1 69 ? 1.086 2.038 -6.941 1.00 97.19 69 THR A O 1
ATOM 525 N N . ALA A 1 70 ? 0.113 1.145 -8.748 1.00 96.44 70 ALA A N 1
ATOM 526 C CA . ALA A 1 70 ? 1.340 0.831 -9.455 1.00 96.44 70 ALA A CA 1
ATOM 527 C C . ALA A 1 70 ? 1.195 1.235 -10.917 1.00 96.44 70 ALA A C 1
ATOM 529 O O . ALA A 1 70 ? 0.141 1.037 -11.527 1.00 96.44 70 ALA A O 1
ATOM 530 N N . LYS A 1 71 ? 2.260 1.790 -11.484 1.00 94.81 71 LYS A N 1
ATOM 531 C CA . LYS A 1 71 ? 2.358 2.019 -12.922 1.00 94.81 71 LYS A CA 1
ATOM 532 C C . LYS A 1 71 ? 2.941 0.764 -13.574 1.00 94.81 71 LYS A C 1
ATOM 534 O O . LYS A 1 71 ? 3.920 0.229 -13.062 1.00 94.81 71 LYS A O 1
ATOM 539 N N . THR A 1 72 ? 2.339 0.301 -14.662 1.00 92.44 72 THR A N 1
ATOM 540 C CA . THR A 1 72 ? 2.684 -0.948 -15.364 1.00 92.44 72 THR A CA 1
ATOM 541 C C . THR A 1 72 ? 2.735 -0.777 -16.867 1.00 92.44 72 THR A C 1
ATOM 543 O O . THR A 1 72 ? 1.963 0.083 -17.342 1.00 92.44 72 THR A O 1
#

Radius of gyration: 13.6 Å; Cα contacts (8 Å, |Δi|>4): 111; chains: 1; bounding box: 31×19×41 Å

Mean predicted aligned error: 3.58 Å

Nearest PDB structures (foldseek):
  7a46-assembly1_A  TM=9.357E-01  e=1.720E-03  Escherichia coli
  3fzb-assembly1_H  TM=4.757E-01  e=4.239E-01  Lambdavirus lambda
  8iyd-assembly1_W  TM=4.835E-01  e=5.115E-01  Escherichia phage Lambda
  3fz2-assembly3_E  TM=4.621E-01  e=4.239E-01  Lambdavirus lambda
  3ueb-assembly2_C  TM=3.852E-01  e=6.171E-01  Thermococcus onnurineus NA1

Sequence (72 aa):
IGNLSQGWSTAGVDVTVRPTEDLEQVRKAITAAAETMAKEEPWAERLWGPVEVLGLDAVLLDSMTVRVTAKT